Protein AF-A0A2E8JTJ6-F1 (afdb_monomer)

Structure (mmCIF, N/CA/C/O backbone):
data_AF-A0A2E8JTJ6-F1
#
_entry.id   AF-A0A2E8JTJ6-F1
#
loop_
_atom_site.group_PDB
_atom_site.id
_atom_site.type_symbol
_atom_site.label_atom_id
_atom_site.label_alt_id
_atom_site.label_comp_id
_atom_site.label_asym_id
_atom_site.label_entity_id
_atom_site.label_seq_id
_atom_site.pdbx_PDB_ins_code
_atom_site.Cartn_x
_atom_site.Cartn_y
_atom_site.Cartn_z
_atom_site.occupancy
_atom_site.B_iso_or_equiv
_atom_site.auth_seq_id
_atom_site.auth_comp_id
_atom_site.auth_asym_id
_atom_site.auth_atom_id
_atom_site.pdbx_PDB_model_num
ATOM 1 N N . MET A 1 1 ? 36.503 11.445 -36.428 1.00 46.81 1 MET A N 1
ATOM 2 C CA . MET A 1 1 ? 35.961 12.562 -35.625 1.00 46.81 1 MET A CA 1
ATOM 3 C C . MET A 1 1 ? 34.429 12.489 -35.508 1.00 46.81 1 MET A C 1
ATOM 5 O O . MET A 1 1 ? 33.763 13.472 -35.764 1.00 46.81 1 MET A O 1
ATOM 9 N N . ALA A 1 2 ? 33.849 11.332 -35.149 1.00 50.34 2 ALA A N 1
ATOM 10 C CA . ALA A 1 2 ? 32.381 11.150 -35.093 1.00 50.34 2 ALA A CA 1
ATOM 11 C C . ALA A 1 2 ? 31.890 10.468 -33.796 1.00 50.34 2 ALA A C 1
ATOM 13 O O . ALA A 1 2 ? 30.721 10.124 -33.669 1.00 50.34 2 ALA A O 1
ATOM 14 N N . ARG A 1 3 ? 32.786 10.225 -32.823 1.00 47.75 3 ARG A N 1
ATOM 15 C CA . ARG A 1 3 ? 32.454 9.519 -31.567 1.00 47.75 3 ARG A CA 1
ATOM 16 C C . ARG A 1 3 ? 32.213 10.458 -30.379 1.00 47.75 3 ARG A C 1
ATOM 18 O O . ARG A 1 3 ? 31.609 10.020 -29.406 1.00 47.75 3 ARG A O 1
ATOM 25 N N . GLU A 1 4 ? 32.617 11.727 -30.458 1.00 46.16 4 GLU A N 1
ATOM 26 C CA . GLU A 1 4 ? 32.508 12.674 -29.334 1.00 46.16 4 GLU A CA 1
ATOM 27 C C . GLU A 1 4 ? 31.152 13.393 -29.266 1.00 46.16 4 GLU A C 1
ATOM 29 O O . GLU A 1 4 ? 30.614 13.572 -28.175 1.00 46.16 4 GLU A O 1
ATOM 34 N N . GLU A 1 5 ? 30.508 13.682 -30.402 1.00 46.47 5 GLU A N 1
ATOM 35 C CA . GLU A 1 5 ? 29.171 14.312 -30.427 1.00 46.47 5 GLU A CA 1
ATOM 36 C C . GLU A 1 5 ? 28.073 13.406 -29.834 1.00 46.47 5 GLU A C 1
ATOM 38 O O . GLU A 1 5 ? 27.090 13.869 -29.254 1.00 46.47 5 GLU A O 1
ATOM 43 N N . SER A 1 6 ? 28.279 12.087 -29.885 1.00 51.09 6 SER A N 1
ATOM 44 C CA . SER A 1 6 ? 27.352 11.084 -29.341 1.00 51.09 6 SER A CA 1
ATOM 45 C C . SER A 1 6 ? 27.333 11.021 -27.808 1.00 51.09 6 SER A C 1
ATOM 47 O O . SER A 1 6 ? 26.426 10.416 -27.228 1.00 51.09 6 SER A O 1
ATOM 49 N N . MET A 1 7 ? 28.335 11.600 -27.137 1.00 47.41 7 MET A N 1
ATOM 50 C CA . MET A 1 7 ? 28.461 11.551 -25.678 1.00 47.41 7 MET A CA 1
ATOM 51 C C . MET A 1 7 ? 27.754 12.738 -25.001 1.00 47.41 7 MET A C 1
ATOM 53 O O . MET A 1 7 ? 27.153 12.576 -23.939 1.00 47.41 7 MET A O 1
ATOM 57 N N . TRP A 1 8 ? 27.707 13.894 -25.668 1.00 52.47 8 TRP A N 1
ATOM 58 C CA . TRP A 1 8 ? 27.045 15.104 -25.167 1.00 52.47 8 TRP A CA 1
ATOM 59 C C . TRP A 1 8 ? 25.513 15.014 -25.205 1.00 52.47 8 TRP A C 1
ATOM 61 O O . TRP A 1 8 ? 24.844 15.372 -24.233 1.00 52.47 8 TRP A O 1
ATOM 71 N N . LEU A 1 9 ? 24.942 14.422 -26.260 1.00 48.38 9 LEU A N 1
ATOM 72 C CA . LEU A 1 9 ? 23.490 14.214 -26.374 1.00 48.38 9 LEU A CA 1
ATOM 73 C C . LEU A 1 9 ? 22.928 13.233 -25.327 1.00 48.38 9 LEU A C 1
ATOM 75 O O . LEU A 1 9 ? 21.759 13.328 -24.951 1.00 48.38 9 LEU A O 1
ATOM 79 N N . LYS A 1 10 ? 23.755 12.313 -24.811 1.00 47.53 10 LYS A N 1
ATOM 80 C CA . LYS A 1 10 ? 23.361 11.377 -23.741 1.00 47.53 10 LYS A CA 1
ATOM 81 C C . LYS A 1 10 ? 23.390 12.018 -22.350 1.00 47.53 10 LYS A C 1
ATOM 83 O O . LYS A 1 10 ? 22.612 11.614 -21.488 1.00 47.53 10 LYS A O 1
ATOM 88 N N . SER A 1 11 ? 24.238 13.026 -22.142 1.00 47.53 11 SER A N 1
ATOM 89 C CA . SER A 1 11 ? 24.342 13.751 -20.866 1.00 47.53 11 SER A CA 1
ATOM 90 C C . SER A 1 11 ? 23.173 14.726 -20.654 1.00 47.5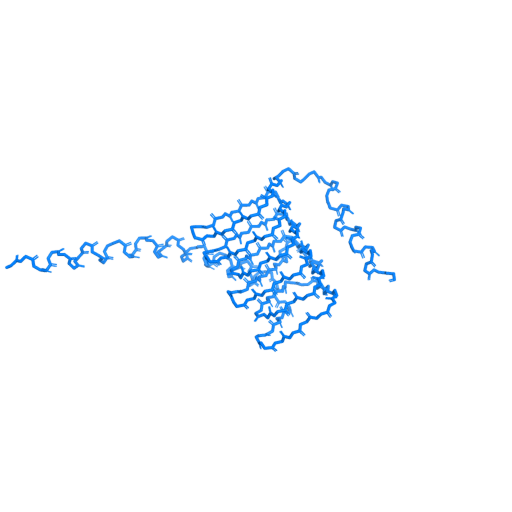3 11 SER A C 1
ATOM 92 O O . SER A 1 11 ? 22.650 14.870 -19.546 1.00 47.53 11 SER A O 1
ATOM 94 N N . LEU A 1 12 ? 22.681 15.326 -21.744 1.00 44.66 12 LEU A N 1
ATOM 95 C CA . LEU A 1 12 ? 21.548 16.255 -21.704 1.00 44.66 12 LEU A CA 1
ATOM 96 C C . LEU A 1 12 ? 20.212 15.562 -21.384 1.00 44.66 12 LEU A C 1
ATOM 98 O O . LEU A 1 12 ? 19.414 16.126 -20.642 1.00 44.66 12 LEU A O 1
ATOM 102 N N . LYS A 1 13 ? 19.992 14.322 -21.850 1.00 40.47 13 LYS A N 1
ATOM 103 C CA . LYS A 1 13 ? 18.758 13.568 -21.545 1.00 40.47 13 LYS A CA 1
ATOM 104 C C . LYS A 1 13 ? 18.683 13.070 -20.096 1.00 40.47 13 LYS A C 1
ATOM 106 O O . LYS A 1 13 ? 17.611 13.103 -19.509 1.00 40.47 13 LYS A O 1
ATOM 111 N N . LYS A 1 14 ? 19.810 12.680 -19.484 1.00 38.88 14 LYS A N 1
ATOM 112 C CA . LYS A 1 14 ? 19.825 12.250 -18.068 1.00 38.88 14 LYS A CA 1
ATOM 113 C C . LYS A 1 14 ? 19.532 13.391 -17.091 1.00 38.88 14 LYS A C 1
ATOM 115 O O . LYS A 1 14 ? 18.892 13.183 -16.066 1.00 38.88 14 LYS A O 1
ATOM 120 N N . THR A 1 15 ? 19.959 14.607 -17.422 1.00 39.66 15 THR A N 1
ATOM 121 C CA . THR A 1 15 ? 19.875 15.748 -16.500 1.00 39.66 15 THR A CA 1
ATOM 122 C C . THR A 1 15 ? 18.465 16.351 -16.407 1.00 39.66 15 THR A C 1
ATOM 124 O O . THR A 1 15 ? 18.130 16.944 -15.380 1.00 39.66 15 THR A O 1
ATOM 127 N N . SER A 1 16 ? 17.614 16.201 -17.431 1.00 40.81 16 SER A N 1
ATOM 128 C CA . SER A 1 16 ? 16.247 16.748 -17.402 1.00 40.81 16 SER A CA 1
ATOM 129 C C . SER A 1 16 ? 15.240 15.842 -16.689 1.00 40.81 16 SER A C 1
ATOM 131 O O . SER A 1 16 ? 14.378 16.354 -15.981 1.00 40.81 16 SER A O 1
ATOM 133 N N . GLU A 1 17 ? 15.359 14.516 -16.817 1.00 39.91 17 GLU A N 1
ATOM 134 C CA . GLU A 1 17 ? 14.476 13.569 -16.112 1.00 39.91 17 GLU A CA 1
ATOM 135 C C . GLU A 1 17 ? 14.784 13.502 -14.610 1.00 39.91 17 GLU A C 1
ATOM 137 O O . GLU A 1 17 ? 13.857 13.490 -13.804 1.00 39.91 17 GLU A O 1
ATOM 142 N N . GLN A 1 18 ? 16.064 13.572 -14.216 1.00 33.28 18 GLN A N 1
ATOM 143 C CA . GLN A 1 18 ? 16.454 13.522 -12.799 1.00 33.28 18 GLN A CA 1
ATOM 144 C C . GLN A 1 18 ? 15.979 14.744 -11.997 1.00 33.28 18 GLN A C 1
ATOM 146 O O . GLN A 1 18 ? 15.525 14.593 -10.863 1.00 33.28 18 GLN A O 1
ATOM 151 N N . LYS A 1 19 ? 15.977 15.944 -12.596 1.00 30.12 19 LYS A N 1
ATOM 152 C CA . LYS A 1 19 ? 15.525 17.164 -11.905 1.00 30.12 19 LYS A CA 1
ATOM 153 C C . LYS A 1 19 ? 14.025 17.180 -11.609 1.00 30.12 19 LYS A C 1
ATOM 155 O O . LYS A 1 19 ? 13.624 17.748 -10.599 1.00 30.12 19 LYS A O 1
ATOM 160 N N . SER A 1 20 ? 13.194 16.562 -12.452 1.00 36.03 20 SER A N 1
ATOM 161 C CA . SER A 1 20 ? 11.743 16.528 -12.220 1.00 36.03 20 SER A CA 1
ATOM 162 C C . SER A 1 20 ? 11.372 15.576 -11.084 1.00 36.03 20 SER A C 1
ATOM 164 O O . SER A 1 20 ? 10.429 15.849 -10.346 1.00 36.03 20 SER A O 1
ATOM 166 N N . THR A 1 21 ? 12.119 14.483 -10.913 1.00 44.66 21 THR A N 1
ATOM 167 C CA . THR A 1 21 ? 11.944 13.565 -9.783 1.00 44.66 21 THR A CA 1
ATOM 168 C C . THR A 1 21 ? 12.430 14.173 -8.467 1.00 44.66 21 THR A C 1
ATOM 170 O O . THR A 1 21 ? 11.719 14.064 -7.472 1.00 44.66 21 THR A O 1
ATOM 173 N N . ASP A 1 22 ? 13.565 14.884 -8.446 1.00 38.28 22 ASP A N 1
ATOM 174 C CA . ASP A 1 22 ? 14.155 15.442 -7.212 1.00 38.28 22 ASP A CA 1
ATOM 175 C C . ASP A 1 22 ? 13.268 16.490 -6.508 1.00 38.28 22 ASP A C 1
ATOM 177 O O . ASP A 1 22 ? 13.225 16.544 -5.277 1.00 38.28 22 ASP A O 1
ATOM 181 N N . VAL A 1 23 ? 12.491 17.281 -7.259 1.00 45.59 23 VAL A N 1
ATOM 182 C CA . VAL A 1 23 ? 11.538 18.261 -6.689 1.00 45.59 23 VAL A CA 1
ATOM 183 C C . VAL A 1 23 ? 10.359 17.565 -5.991 1.00 45.59 23 VAL A C 1
ATOM 185 O O . VAL A 1 23 ? 9.852 18.032 -4.966 1.00 45.59 23 VAL A O 1
ATOM 188 N N . VAL A 1 24 ? 9.953 16.397 -6.497 1.00 46.19 24 VAL A N 1
ATOM 189 C CA . VAL A 1 24 ? 8.961 15.544 -5.829 1.00 46.19 24 VAL A CA 1
ATOM 190 C C . VAL A 1 24 ? 9.571 14.928 -4.567 1.00 46.19 24 VAL A C 1
ATOM 192 O O . VAL A 1 24 ? 8.907 14.872 -3.537 1.00 46.19 24 VAL A O 1
ATOM 195 N N . TYR A 1 25 ? 10.851 14.536 -4.578 1.00 45.53 25 TYR A N 1
ATOM 196 C CA . TYR A 1 25 ? 11.506 14.018 -3.371 1.00 45.53 25 TYR A CA 1
ATOM 197 C C . TYR A 1 25 ? 11.601 15.063 -2.249 1.00 45.53 25 TYR A C 1
ATOM 199 O O . TYR A 1 25 ? 11.330 14.707 -1.103 1.00 45.53 25 TYR A O 1
ATOM 207 N N . SER A 1 26 ? 11.917 16.336 -2.534 1.00 44.84 26 SER A N 1
ATOM 208 C CA . SER A 1 26 ? 12.082 17.347 -1.472 1.00 44.84 26 SER A CA 1
ATOM 209 C C . SER A 1 26 ? 10.768 17.686 -0.766 1.00 44.84 26 SER A C 1
ATOM 211 O O . SER A 1 26 ? 10.726 17.717 0.460 1.00 44.84 26 SER A O 1
ATOM 213 N N . SER A 1 27 ? 9.681 17.870 -1.518 1.00 47.06 27 SER A N 1
ATOM 214 C CA . SER A 1 27 ? 8.360 18.203 -0.967 1.00 47.06 27 SER A CA 1
ATOM 215 C C . SER A 1 27 ? 7.762 17.059 -0.147 1.00 47.06 27 SER A C 1
ATOM 217 O O . SER A 1 27 ? 7.129 17.298 0.880 1.00 47.06 27 SER A O 1
ATOM 219 N N . VAL A 1 28 ? 8.019 15.807 -0.539 1.00 50.78 28 VAL A N 1
ATOM 220 C CA . VAL A 1 28 ? 7.579 14.650 0.245 1.00 50.78 28 VAL A CA 1
ATOM 221 C C . VAL A 1 28 ? 8.450 14.460 1.491 1.00 50.78 28 VAL A C 1
ATOM 223 O O . VAL A 1 28 ? 7.915 14.148 2.550 1.00 50.78 28 VAL A O 1
ATOM 226 N N . TRP A 1 29 ? 9.765 14.710 1.423 1.00 48.75 29 TRP A N 1
ATOM 227 C CA . TRP A 1 29 ? 10.626 14.708 2.616 1.00 48.75 29 TRP A CA 1
ATOM 228 C C . TRP A 1 29 ? 10.267 15.834 3.590 1.00 48.75 29 TRP A C 1
ATOM 230 O O . TRP A 1 29 ? 10.355 15.643 4.799 1.00 48.75 29 TRP A O 1
ATOM 240 N N . GLU A 1 30 ? 9.818 16.987 3.093 1.00 51.00 30 GLU A N 1
ATOM 241 C CA . GLU A 1 30 ? 9.267 18.050 3.935 1.00 51.00 30 GLU A CA 1
ATOM 242 C C . GLU A 1 30 ? 7.902 17.685 4.511 1.00 51.00 30 GLU A C 1
ATOM 244 O O . GLU A 1 30 ? 7.685 17.926 5.691 1.00 51.00 30 GLU A O 1
ATOM 249 N N . ALA A 1 31 ? 7.020 17.024 3.757 1.00 48.72 31 ALA A N 1
ATOM 250 C CA . ALA A 1 31 ? 5.759 16.500 4.286 1.00 48.72 31 ALA A CA 1
ATOM 251 C C . ALA A 1 31 ? 5.978 15.399 5.340 1.00 48.72 31 ALA A C 1
ATOM 253 O O . ALA A 1 31 ? 5.216 15.309 6.293 1.00 48.72 31 ALA A O 1
ATOM 254 N N . ILE A 1 32 ? 7.045 14.608 5.210 1.00 52.25 32 ILE A N 1
ATOM 255 C CA . ILE A 1 32 ? 7.510 13.609 6.186 1.00 52.25 32 ILE A CA 1
ATOM 256 C C . ILE A 1 32 ? 8.189 14.247 7.402 1.00 52.25 32 ILE A C 1
ATOM 258 O O . ILE A 1 32 ? 8.072 13.748 8.515 1.00 52.25 32 ILE A O 1
ATOM 262 N N . LYS A 1 33 ? 8.913 15.354 7.223 1.00 48.62 33 LYS A N 1
ATOM 263 C CA . LYS A 1 33 ? 9.450 16.128 8.352 1.00 48.62 33 LYS A CA 1
ATOM 264 C C . LYS A 1 33 ? 8.343 16.891 9.083 1.00 48.62 33 LYS A C 1
ATOM 266 O O . LYS A 1 33 ? 8.405 17.019 10.300 1.00 48.62 33 LYS A O 1
ATOM 271 N N . ALA A 1 34 ? 7.346 17.388 8.353 1.00 47.06 34 ALA A N 1
ATOM 272 C CA . ALA A 1 34 ? 6.196 18.118 8.882 1.00 47.06 34 ALA A CA 1
ATOM 273 C C . ALA A 1 34 ? 5.125 17.181 9.469 1.00 47.06 34 ALA A C 1
ATOM 275 O O . ALA A 1 34 ? 4.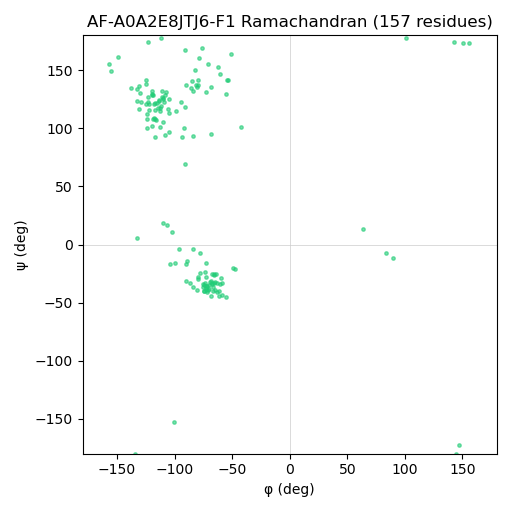402 17.560 10.389 1.00 47.06 34 ALA A O 1
ATOM 276 N N . GLY A 1 35 ? 5.017 15.962 8.944 1.00 50.97 35 GLY A N 1
ATOM 277 C CA . GLY A 1 35 ? 4.180 14.877 9.435 1.00 50.97 35 GLY A CA 1
ATOM 278 C C . GLY A 1 35 ? 5.041 13.841 10.139 1.00 50.97 35 GLY A C 1
ATOM 279 O O . GLY A 1 35 ? 5.609 12.979 9.486 1.00 50.97 35 GLY A O 1
ATOM 280 N N . SER A 1 36 ? 5.119 13.933 11.469 1.00 55.03 36 SER A N 1
ATOM 281 C CA . SER A 1 36 ? 5.915 13.054 12.337 1.00 55.03 36 SER A CA 1
ATOM 282 C C . SER A 1 36 ? 5.816 11.575 11.922 1.00 55.03 36 SER A C 1
ATOM 284 O O . SER A 1 36 ? 4.812 10.911 12.203 1.00 55.03 36 SER A O 1
ATOM 286 N N . LEU A 1 37 ? 6.838 11.056 11.228 1.00 60.62 37 LEU A N 1
ATOM 287 C CA . LEU A 1 37 ? 7.059 9.616 11.099 1.00 60.62 37 LEU A CA 1
ATOM 288 C C . LEU A 1 37 ? 7.450 9.109 12.487 1.00 60.62 37 LEU A C 1
ATOM 290 O O . LEU A 1 37 ? 8.606 9.215 12.890 1.00 60.62 37 LEU A O 1
ATOM 294 N N . GLY A 1 38 ? 6.475 8.609 13.238 1.00 63.50 38 GLY A N 1
ATOM 295 C CA . GLY A 1 38 ? 6.708 8.106 14.588 1.00 63.50 38 GLY A CA 1
ATOM 296 C C . GLY A 1 38 ? 7.071 6.625 14.614 1.00 63.50 38 GLY A C 1
ATOM 297 O O . GLY A 1 38 ? 7.523 6.128 15.641 1.00 63.50 38 GLY A O 1
ATOM 298 N N . SER A 1 39 ? 6.870 5.893 13.513 1.00 75.88 39 SER A N 1
ATOM 299 C CA . SER A 1 39 ? 7.082 4.444 13.464 1.00 75.88 39 SER A CA 1
ATOM 300 C C . SER A 1 39 ? 7.780 4.002 12.181 1.00 75.88 39 SER A C 1
ATOM 302 O O . SER A 1 39 ? 7.425 4.411 11.075 1.00 75.88 39 SER A O 1
ATOM 304 N N . VAL A 1 40 ? 8.780 3.133 12.329 1.00 82.44 40 VAL A N 1
ATOM 305 C CA . VAL A 1 40 ? 9.508 2.529 11.210 1.00 82.44 40 VAL A CA 1
ATOM 306 C C . VAL A 1 40 ? 9.528 1.020 11.404 1.00 82.44 40 VAL A C 1
ATOM 308 O O . VAL A 1 40 ? 10.027 0.526 12.413 1.00 82.44 40 VAL A O 1
ATOM 311 N N . LEU A 1 41 ? 9.006 0.287 10.424 1.00 81.62 41 LEU A N 1
ATOM 312 C CA . LEU A 1 41 ? 9.168 -1.159 10.332 1.00 81.62 41 LEU A CA 1
ATOM 313 C C . LEU A 1 41 ? 10.399 -1.445 9.480 1.00 81.62 41 LEU A C 1
ATOM 315 O O . LEU A 1 41 ? 10.350 -1.358 8.254 1.00 81.62 41 LEU A O 1
ATOM 319 N N . SER A 1 42 ? 11.509 -1.756 10.143 1.00 81.31 42 SER A N 1
ATOM 320 C CA . SER A 1 42 ? 12.806 -1.952 9.502 1.00 81.31 42 SER A CA 1
ATOM 321 C C . SER A 1 42 ? 12.881 -3.239 8.677 1.00 81.31 42 SER A C 1
ATOM 323 O O . SER A 1 42 ? 12.185 -4.231 8.933 1.00 81.31 42 SER A O 1
ATOM 325 N N . ALA A 1 43 ? 13.782 -3.223 7.693 1.00 79.44 43 ALA A N 1
ATOM 326 C CA . ALA A 1 43 ? 14.100 -4.380 6.868 1.00 79.44 43 ALA A CA 1
ATOM 327 C C . ALA A 1 43 ? 14.503 -5.596 7.718 1.00 79.44 43 ALA A C 1
ATOM 329 O O . ALA A 1 43 ? 15.175 -5.470 8.739 1.00 79.44 43 ALA A O 1
ATOM 330 N N . GLY A 1 44 ? 14.070 -6.784 7.291 1.00 74.94 44 GLY A N 1
ATOM 331 C CA . GLY A 1 44 ? 14.265 -8.040 8.027 1.00 74.94 44 GLY A CA 1
ATOM 332 C C . GLY A 1 44 ? 13.145 -8.374 9.018 1.00 74.94 44 GLY A C 1
ATOM 333 O O . GLY A 1 44 ? 13.056 -9.516 9.460 1.00 74.94 44 GLY A O 1
ATOM 334 N N . SER A 1 45 ? 12.244 -7.431 9.302 1.00 77.75 45 SER A N 1
ATOM 335 C CA . SER A 1 45 ? 11.055 -7.699 10.112 1.00 77.75 45 SER A CA 1
ATOM 336 C C . SER A 1 45 ? 9.959 -8.373 9.278 1.00 77.75 45 SER A C 1
ATOM 338 O O . SER A 1 45 ? 9.681 -7.987 8.142 1.00 77.75 45 SER A O 1
ATOM 340 N N . LEU A 1 46 ? 9.316 -9.389 9.849 1.00 83.00 46 LEU A N 1
ATOM 341 C CA . LEU A 1 46 ? 8.079 -9.961 9.330 1.00 83.00 46 LEU A CA 1
ATOM 342 C C . LEU A 1 46 ? 6.983 -9.632 10.334 1.00 83.00 46 LEU A C 1
ATOM 344 O O . LEU A 1 46 ? 7.028 -10.099 11.469 1.00 83.00 46 LEU A O 1
ATOM 348 N N . SER A 1 47 ? 6.015 -8.825 9.920 1.00 80.94 47 SER A N 1
ATOM 349 C CA . SER A 1 47 ? 4.865 -8.490 10.756 1.00 80.94 47 SER A CA 1
ATOM 350 C C . SER A 1 47 ? 3.631 -9.204 10.222 1.00 80.94 47 SER A C 1
ATOM 352 O O . SER A 1 47 ? 3.377 -9.207 9.017 1.00 80.94 47 SER A O 1
ATOM 354 N N . LYS A 1 48 ? 2.898 -9.864 11.119 1.00 87.62 48 LYS A N 1
ATOM 355 C CA . LYS A 1 48 ? 1.652 -10.559 10.809 1.00 87.62 48 LYS A CA 1
ATOM 356 C C . LYS A 1 48 ? 0.587 -10.145 11.815 1.00 87.62 48 LYS A C 1
ATOM 358 O O . LYS A 1 48 ? 0.870 -10.128 13.011 1.00 87.62 48 LYS A O 1
ATOM 363 N N . GLY A 1 49 ? -0.614 -9.876 11.324 1.00 83.25 49 GLY A N 1
ATOM 364 C CA . GLY A 1 49 ? -1.704 -9.304 12.105 1.00 83.25 49 GLY A CA 1
ATOM 365 C C . GLY A 1 49 ? -1.848 -7.814 11.838 1.00 83.25 49 GLY A C 1
ATOM 366 O O . GLY A 1 49 ? -1.079 -7.231 11.077 1.00 83.25 49 GLY A O 1
ATOM 367 N N . ASP A 1 50 ? -2.848 -7.218 12.462 1.00 82.94 50 ASP A N 1
ATOM 368 C CA . ASP A 1 50 ? -3.282 -5.880 12.099 1.00 82.94 50 ASP A CA 1
ATOM 369 C C . ASP A 1 50 ? -2.438 -4.816 12.797 1.00 82.94 50 ASP A C 1
ATOM 371 O O . ASP A 1 50 ? -2.192 -4.875 14.006 1.00 82.94 50 ASP A O 1
ATOM 375 N N . TYR A 1 51 ? -1.971 -3.837 12.027 1.00 83.06 51 TYR A N 1
ATOM 376 C CA . TYR A 1 51 ? -1.087 -2.792 12.523 1.00 83.06 51 TYR A CA 1
ATOM 377 C C . TYR A 1 51 ? -1.795 -1.447 12.518 1.00 83.06 51 TYR A C 1
ATOM 379 O O . TYR A 1 51 ? -2.153 -0.917 11.466 1.00 83.06 51 TYR A O 1
ATOM 387 N N . ARG A 1 52 ? -1.958 -0.864 13.707 1.00 82.00 52 ARG A N 1
ATOM 388 C CA . ARG A 1 52 ? -2.525 0.473 13.870 1.00 82.00 52 ARG A CA 1
ATOM 389 C C . ARG A 1 52 ? -1.455 1.447 14.339 1.00 82.00 52 ARG A C 1
ATOM 391 O O . ARG A 1 52 ? -0.811 1.219 15.360 1.00 82.00 52 ARG A O 1
ATOM 398 N N . CYS A 1 53 ? -1.304 2.556 13.628 1.00 80.00 53 CYS A N 1
ATOM 399 C CA . CYS A 1 53 ? -0.432 3.653 14.026 1.00 80.00 53 CYS A CA 1
ATOM 400 C C . CYS A 1 53 ? -1.220 4.958 14.073 1.00 80.00 53 CYS A C 1
ATOM 402 O O . CYS A 1 53 ? -2.056 5.209 13.215 1.00 80.00 53 CYS A O 1
ATOM 404 N N . THR A 1 54 ? -0.936 5.809 15.052 1.00 76.62 54 THR A N 1
ATOM 405 C CA . THR A 1 54 ? -1.528 7.154 15.146 1.00 76.62 54 THR A CA 1
ATOM 406 C C . THR A 1 54 ? -0.640 8.248 14.553 1.00 76.62 54 THR A C 1
ATOM 408 O O . THR A 1 54 ? -1.006 9.420 14.489 1.00 76.62 54 THR A O 1
ATOM 411 N N . THR A 1 55 ? 0.557 7.877 14.110 1.00 77.75 55 THR A N 1
ATOM 412 C CA . THR A 1 55 ? 1.548 8.769 13.499 1.00 77.75 55 THR A CA 1
ATOM 413 C C . THR A 1 55 ? 1.912 8.245 12.114 1.00 77.75 55 THR A C 1
ATOM 415 O O . THR A 1 55 ? 1.451 7.176 11.721 1.00 77.75 55 THR A O 1
ATOM 418 N N . GLY A 1 56 ? 2.716 8.980 11.345 1.00 81.50 56 GLY A N 1
ATOM 419 C CA . GLY A 1 56 ? 3.200 8.455 10.071 1.00 81.50 56 GLY A CA 1
ATOM 420 C C . GLY A 1 56 ? 4.033 7.181 10.267 1.00 81.50 56 GLY A C 1
ATOM 421 O O . GLY A 1 56 ? 4.745 7.042 11.266 1.00 81.50 56 GLY A O 1
ATOM 422 N N . ILE A 1 57 ? 3.961 6.269 9.300 1.00 85.62 57 ILE A N 1
ATOM 423 C CA . ILE A 1 57 ? 4.696 5.005 9.295 1.00 85.62 57 ILE A CA 1
ATOM 424 C C . ILE A 1 57 ? 5.523 4.862 8.020 1.00 85.62 57 ILE A C 1
ATOM 426 O O . ILE A 1 57 ? 5.051 5.140 6.918 1.00 85.62 57 ILE A O 1
ATOM 430 N N . LYS A 1 58 ? 6.756 4.375 8.167 1.00 88.56 58 LYS A N 1
ATOM 431 C CA . LYS A 1 58 ? 7.570 3.873 7.056 1.00 88.56 58 LYS A CA 1
ATOM 432 C C . LYS A 1 58 ? 7.734 2.362 7.175 1.00 88.56 58 LYS A C 1
ATOM 434 O O . LYS A 1 58 ? 8.083 1.860 8.241 1.00 88.56 58 LYS A O 1
ATOM 439 N N . ILE A 1 59 ? 7.506 1.646 6.082 1.00 89.69 59 ILE A N 1
ATOM 440 C CA . ILE A 1 59 ? 7.613 0.192 6.007 1.00 89.69 59 ILE A CA 1
ATOM 441 C C . ILE A 1 59 ? 8.718 -0.160 5.022 1.00 89.69 59 ILE A C 1
ATOM 443 O O . ILE A 1 59 ? 8.615 0.105 3.827 1.00 89.69 59 ILE A O 1
ATOM 447 N N . ASP A 1 60 ? 9.767 -0.783 5.545 1.00 89.00 60 ASP A N 1
ATOM 448 C CA . ASP A 1 60 ? 10.887 -1.371 4.808 1.00 89.00 60 ASP A CA 1
ATOM 449 C C . ASP A 1 60 ? 10.851 -2.911 4.883 1.00 89.00 60 ASP A C 1
ATOM 451 O O . ASP A 1 60 ? 11.862 -3.580 4.682 1.00 89.00 60 ASP A O 1
ATOM 455 N N . SER A 1 61 ? 9.697 -3.493 5.225 1.00 88.88 61 SER A N 1
ATOM 456 C CA . SER A 1 61 ? 9.567 -4.888 5.650 1.00 88.88 61 SER A CA 1
ATOM 457 C C . SER A 1 61 ? 8.387 -5.613 4.982 1.00 88.88 61 SER A C 1
ATOM 459 O O . SER A 1 61 ? 7.683 -5.038 4.145 1.00 88.88 61 SER A O 1
ATOM 461 N N . ARG A 1 62 ? 8.187 -6.900 5.313 1.00 91.25 62 ARG A N 1
ATOM 462 C CA . ARG A 1 62 ? 7.022 -7.671 4.848 1.00 91.25 62 ARG A CA 1
ATOM 463 C C . ARG A 1 62 ? 5.918 -7.626 5.900 1.00 91.25 62 ARG A C 1
ATOM 465 O O . ARG A 1 62 ? 6.137 -8.047 7.040 1.00 91.25 62 ARG A O 1
ATOM 472 N N . HIS A 1 63 ? 4.745 -7.145 5.508 1.00 90.88 63 HIS A N 1
ATOM 473 C CA . HIS A 1 63 ? 3.568 -7.043 6.364 1.00 90.88 63 HIS A CA 1
ATOM 474 C C . HIS A 1 63 ? 2.412 -7.867 5.795 1.00 90.88 63 HIS A C 1
ATOM 476 O O . HIS A 1 63 ? 2.078 -7.745 4.617 1.00 90.88 63 HIS A O 1
ATOM 482 N N . PHE A 1 64 ? 1.811 -8.700 6.640 1.00 91.06 64 PHE A N 1
ATOM 483 C CA . PHE A 1 64 ? 0.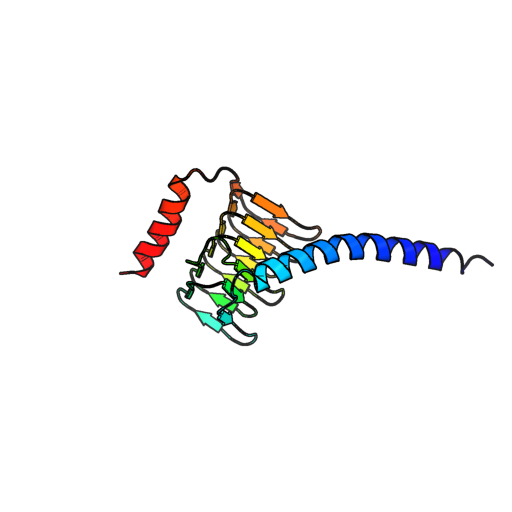651 -9.526 6.316 1.00 91.06 64 PHE A CA 1
ATOM 484 C C . PHE A 1 64 ? -0.477 -9.218 7.304 1.00 91.06 64 PHE A C 1
ATOM 486 O O . PHE A 1 64 ? -0.464 -9.723 8.429 1.00 91.06 64 PHE A O 1
ATOM 493 N N . GLY A 1 65 ? -1.442 -8.410 6.891 1.00 87.50 65 GLY A N 1
ATOM 494 C CA . GLY A 1 65 ? -2.503 -7.907 7.759 1.00 87.50 65 GLY A CA 1
ATOM 495 C C . GLY A 1 65 ? -3.002 -6.543 7.307 1.00 87.50 65 GLY A C 1
ATOM 496 O O . GLY A 1 65 ? -2.452 -5.946 6.376 1.00 87.50 65 GLY A O 1
ATOM 497 N N . ASP A 1 66 ? -4.060 -6.068 7.956 1.00 87.06 66 ASP A N 1
ATOM 498 C CA . ASP A 1 66 ? -4.609 -4.754 7.655 1.00 87.06 66 ASP A CA 1
ATOM 499 C C . ASP A 1 66 ? -3.790 -3.670 8.361 1.00 87.06 66 ASP A C 1
ATOM 501 O O . ASP A 1 66 ? -3.434 -3.778 9.539 1.00 87.06 66 ASP A O 1
ATOM 505 N N . LEU A 1 67 ? -3.494 -2.598 7.631 1.00 87.38 67 LEU A N 1
ATOM 506 C CA . LEU A 1 67 ? -2.687 -1.494 8.116 1.00 87.38 67 LEU A CA 1
ATOM 507 C C . LEU A 1 67 ? -3.512 -0.223 8.178 1.00 87.38 67 LEU A C 1
ATOM 509 O O . LEU A 1 67 ? -4.024 0.258 7.167 1.00 87.38 67 LEU A O 1
ATOM 513 N N . VAL A 1 68 ? -3.602 0.350 9.372 1.00 86.12 68 VAL A N 1
ATOM 514 C CA . VAL A 1 68 ? -4.404 1.540 9.618 1.00 86.12 68 VAL A CA 1
ATOM 515 C C . VAL A 1 68 ? -3.557 2.635 10.244 1.00 86.12 68 VAL A C 1
ATOM 517 O O . VAL A 1 68 ? -2.993 2.477 11.324 1.00 86.12 68 VAL A O 1
ATOM 520 N N . VAL A 1 69 ? -3.488 3.775 9.567 1.00 84.69 69 VAL A N 1
ATOM 521 C CA . VAL A 1 69 ? -2.802 4.973 10.040 1.00 84.69 69 VAL A CA 1
ATOM 522 C C . VAL A 1 69 ? -3.850 6.017 10.416 1.00 84.69 69 VAL A C 1
ATOM 524 O O . VAL A 1 69 ? -4.333 6.774 9.577 1.00 84.69 69 VAL A O 1
ATOM 527 N N . GLU A 1 70 ? -4.212 6.053 11.695 1.00 71.38 70 GLU A N 1
ATOM 528 C CA . GLU A 1 70 ? -5.131 7.027 12.290 1.00 71.38 70 GLU A CA 1
ATOM 529 C C . GLU A 1 70 ? -4.363 8.241 12.812 1.00 71.38 70 GLU A C 1
ATOM 53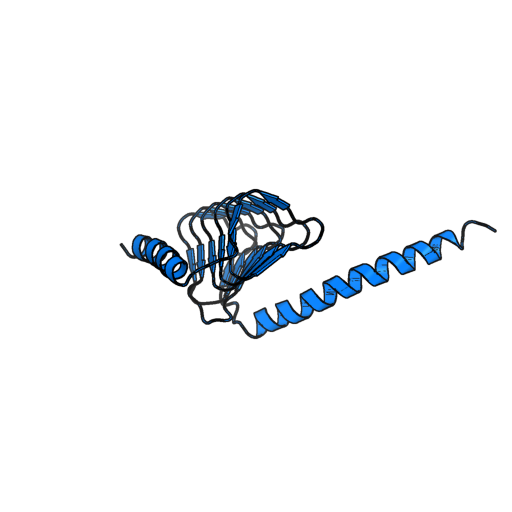1 O O . GLU A 1 70 ? -4.217 8.435 14.017 1.00 71.38 70 GLU A O 1
ATOM 536 N N . GLY A 1 71 ? -3.816 9.054 11.916 1.00 64.56 71 GLY A N 1
ATOM 537 C CA . GLY A 1 71 ? -3.069 10.238 12.328 1.00 64.56 71 GLY A CA 1
ATOM 538 C C . GLY A 1 71 ? -3.735 11.559 11.985 1.00 64.56 71 GLY A C 1
ATOM 539 O O . GLY A 1 71 ? -4.787 11.622 11.348 1.00 64.56 71 GLY A O 1
ATOM 540 N N . ALA A 1 72 ? -3.081 12.646 12.407 1.00 61.78 72 ALA A N 1
ATOM 541 C CA . ALA A 1 72 ? -3.402 13.995 11.949 1.00 61.78 72 ALA A CA 1
ATOM 542 C C . ALA A 1 72 ? -3.445 14.047 10.408 1.00 61.78 72 ALA A C 1
ATOM 544 O O . ALA A 1 72 ? -2.884 13.180 9.742 1.00 61.78 72 ALA A O 1
ATOM 545 N N . LYS A 1 73 ? -4.040 15.099 9.824 1.00 61.25 73 LYS A N 1
ATOM 546 C CA . LYS A 1 73 ? -4.146 15.285 8.356 1.00 61.25 73 LYS A CA 1
ATOM 547 C C . LYS A 1 73 ? -2.840 15.056 7.569 1.00 61.25 73 LYS A C 1
ATOM 549 O O . LYS A 1 73 ? -2.902 14.797 6.375 1.00 61.25 73 LYS A O 1
ATOM 554 N N . ASN A 1 74 ? -1.687 15.137 8.230 1.00 67.06 74 ASN A N 1
ATOM 555 C CA . ASN A 1 74 ? -0.362 14.990 7.636 1.00 67.06 74 ASN A CA 1
ATOM 556 C C . ASN A 1 74 ? 0.274 13.611 7.890 1.00 67.06 74 ASN A C 1
ATOM 558 O O . ASN A 1 74 ? 1.472 13.456 7.676 1.00 67.06 74 ASN A O 1
ATOM 562 N N . ALA A 1 75 ? -0.461 12.627 8.409 1.00 74.50 75 ALA A N 1
ATOM 563 C CA . ALA A 1 75 ? 0.085 11.295 8.622 1.00 74.50 75 ALA A CA 1
ATOM 564 C C . ALA A 1 75 ? 0.269 10.570 7.288 1.00 74.50 75 ALA A C 1
ATOM 566 O O . ALA A 1 75 ? -0.627 10.528 6.442 1.00 74.50 75 ALA A O 1
ATOM 567 N N . VAL A 1 76 ? 1.462 10.008 7.117 1.00 83.19 76 VAL A N 1
ATOM 568 C CA . VAL A 1 76 ? 1.908 9.404 5.867 1.00 83.19 76 VAL A CA 1
ATOM 569 C C . VAL A 1 76 ? 2.216 7.932 6.093 1.00 83.19 76 VAL A C 1
ATOM 571 O O . VAL A 1 76 ? 2.940 7.594 7.025 1.00 83.19 76 VAL A O 1
ATOM 574 N N . CYS A 1 77 ? 1.712 7.069 5.217 1.00 88.00 77 CYS A N 1
ATOM 575 C CA . CYS A 1 77 ? 2.172 5.695 5.079 1.00 88.00 77 CYS A CA 1
ATOM 576 C C . CYS A 1 77 ? 3.144 5.612 3.902 1.00 88.00 77 CYS A C 1
ATOM 578 O O . CYS A 1 77 ? 2.754 5.831 2.756 1.00 88.00 77 CYS A O 1
ATOM 580 N N . TRP A 1 78 ? 4.408 5.298 4.173 1.00 90.19 78 TRP A N 1
ATOM 581 C CA . TRP A 1 78 ? 5.431 5.113 3.149 1.00 90.19 78 TRP A CA 1
ATOM 582 C C . TRP A 1 78 ? 5.825 3.651 3.035 1.00 90.19 78 TRP A C 1
ATOM 584 O O . TRP A 1 78 ? 6.329 3.061 3.988 1.00 90.19 78 TRP A O 1
ATOM 594 N N . LEU A 1 79 ? 5.685 3.099 1.839 1.00 91.38 79 LEU A N 1
ATOM 595 C CA . LEU A 1 79 ? 6.140 1.764 1.491 1.00 91.38 79 LEU A CA 1
ATOM 596 C C . LEU A 1 79 ? 7.399 1.882 0.649 1.00 91.38 79 LEU A C 1
ATOM 598 O O . LEU A 1 79 ? 7.356 2.400 -0.463 1.00 91.38 79 LEU A O 1
ATOM 602 N N . SER A 1 80 ? 8.523 1.434 1.187 1.00 89.88 80 SER A N 1
ATOM 603 C CA . SER A 1 80 ? 9.810 1.490 0.497 1.00 89.88 80 SER A CA 1
ATOM 604 C C . SER A 1 80 ? 9.938 0.406 -0.583 1.00 89.88 80 SER A C 1
ATOM 606 O O . SER A 1 80 ? 9.151 -0.540 -0.588 1.00 89.88 80 SER A O 1
ATOM 608 N N . PRO A 1 81 ? 10.960 0.448 -1.456 1.00 89.56 81 PRO A N 1
ATOM 609 C CA . PRO A 1 81 ? 11.079 -0.483 -2.584 1.00 89.56 81 PRO A CA 1
ATOM 610 C C . PRO A 1 81 ? 11.146 -1.968 -2.197 1.00 89.56 81 PRO A C 1
ATOM 612 O O . PRO A 1 81 ? 10.649 -2.824 -2.919 1.00 89.56 81 PRO A O 1
ATOM 615 N N . ALA A 1 82 ? 11.741 -2.285 -1.043 1.00 87.31 82 ALA A N 1
ATOM 616 C CA . ALA A 1 82 ? 11.842 -3.657 -0.536 1.00 87.31 82 ALA A CA 1
ATOM 617 C C . ALA A 1 82 ? 10.589 -4.127 0.231 1.00 87.31 82 ALA A C 1
ATOM 619 O O . ALA A 1 82 ? 10.542 -5.270 0.690 1.00 87.31 82 ALA A O 1
ATOM 620 N N . SER A 1 83 ? 9.600 -3.250 0.418 1.00 90.81 83 SER A N 1
ATOM 621 C CA . SER A 1 83 ? 8.409 -3.565 1.202 1.00 90.81 83 SER A CA 1
ATOM 622 C C . SER A 1 83 ? 7.405 -4.388 0.402 1.00 90.81 83 SER A C 1
ATOM 624 O O . SER A 1 83 ? 7.201 -4.176 -0.797 1.00 90.81 83 SER A O 1
ATOM 626 N N . VAL A 1 84 ? 6.772 -5.336 1.093 1.00 92.25 84 VAL A N 1
ATOM 627 C CA . VAL A 1 84 ? 5.661 -6.125 0.554 1.00 92.25 84 VAL A CA 1
ATOM 628 C C . VAL A 1 84 ? 4.542 -6.100 1.575 1.00 92.25 84 VAL A C 1
ATOM 630 O O . VAL A 1 84 ? 4.716 -6.594 2.690 1.00 92.25 84 VAL A O 1
ATOM 633 N N . VAL A 1 85 ? 3.405 -5.529 1.198 1.00 92.88 85 VAL A N 1
ATOM 634 C CA . VAL A 1 85 ? 2.218 -5.455 2.049 1.00 92.88 85 VAL A CA 1
ATOM 635 C C . VAL A 1 85 ? 1.121 -6.301 1.431 1.00 92.88 85 VAL A C 1
ATOM 637 O O . VAL A 1 85 ? 0.761 -6.098 0.275 1.00 92.88 85 VAL A O 1
ATOM 640 N N . SER A 1 86 ? 0.598 -7.252 2.196 1.00 93.69 86 SER A N 1
ATOM 641 C CA . SER A 1 86 ? -0.577 -8.034 1.827 1.00 93.69 86 SER A CA 1
ATOM 642 C C . SER A 1 86 ? -1.683 -7.768 2.841 1.00 93.69 86 SER A C 1
ATOM 644 O O . SER A 1 86 ? -1.569 -8.183 3.995 1.00 93.69 86 SER A O 1
ATOM 646 N N . GLY A 1 87 ? -2.717 -7.047 2.413 1.00 90.56 87 GLY A N 1
ATOM 647 C CA . GLY A 1 87 ? -3.811 -6.586 3.265 1.00 90.56 87 GLY A CA 1
ATOM 648 C C . GLY A 1 87 ? -4.330 -5.206 2.869 1.00 90.56 87 GLY A C 1
ATOM 649 O O . GLY A 1 87 ? -3.867 -4.600 1.901 1.00 90.56 87 GLY A O 1
ATOM 650 N N . HIS A 1 88 ? -5.328 -4.721 3.603 1.00 90.12 88 HIS A N 1
ATOM 651 C CA . HIS A 1 88 ? -5.975 -3.445 3.317 1.00 90.12 88 HIS A CA 1
ATOM 652 C C . HIS A 1 88 ? -5.196 -2.309 3.973 1.00 90.12 88 HIS A C 1
ATOM 654 O O . HIS A 1 88 ? -4.833 -2.397 5.143 1.00 90.12 88 HIS A O 1
ATOM 660 N N . ILE A 1 89 ? -4.966 -1.223 3.236 1.00 90.25 89 ILE A N 1
ATOM 661 C CA . ILE A 1 89 ? -4.254 -0.049 3.748 1.00 90.25 89 ILE A CA 1
ATOM 662 C C . ILE A 1 89 ? -5.241 1.097 3.893 1.00 90.25 89 ILE A C 1
ATOM 664 O O . ILE A 1 89 ? -5.906 1.472 2.932 1.00 90.25 89 ILE A O 1
ATOM 668 N N . VAL A 1 90 ? -5.306 1.682 5.083 1.00 88.81 90 VAL A N 1
ATOM 669 C CA . VAL A 1 90 ? -6.122 2.855 5.386 1.00 88.81 90 VAL A CA 1
ATOM 670 C C . VAL A 1 90 ? -5.209 3.941 5.942 1.00 88.81 90 VAL A C 1
ATOM 672 O O . VAL A 1 90 ? -4.670 3.787 7.034 1.00 88.81 90 VAL A O 1
ATOM 675 N N . ALA A 1 91 ? -5.014 5.041 5.216 1.00 86.44 91 ALA A N 1
ATOM 676 C CA . ALA A 1 91 ? -4.181 6.154 5.684 1.00 86.44 91 ALA A CA 1
ATOM 677 C C . ALA A 1 91 ? -4.556 7.473 4.990 1.00 86.44 91 ALA A C 1
ATOM 679 O O . ALA A 1 91 ? -5.027 7.430 3.863 1.00 86.44 91 ALA A O 1
ATOM 680 N N . PRO A 1 92 ? -4.301 8.659 5.573 1.00 84.00 92 PRO A N 1
ATOM 681 C CA . PRO A 1 92 ? -4.582 9.933 4.901 1.00 84.00 92 PRO A CA 1
ATOM 682 C C . PRO A 1 92 ? -3.787 10.102 3.600 1.00 84.00 92 PRO A C 1
ATOM 684 O O . PRO A 1 92 ? -4.340 10.477 2.568 1.00 84.00 92 PRO A O 1
ATOM 687 N N . ALA A 1 93 ? -2.495 9.775 3.630 1.00 85.44 93 ALA A N 1
ATOM 688 C CA . ALA A 1 93 ? -1.629 9.790 2.460 1.00 85.44 93 ALA A CA 1
ATOM 689 C C . ALA A 1 93 ? -0.804 8.503 2.376 1.00 85.44 93 ALA A C 1
ATOM 691 O O . ALA A 1 93 ? -0.189 8.092 3.362 1.00 85.44 93 ALA A O 1
ATOM 692 N N . VAL A 1 94 ? -0.751 7.896 1.189 1.00 89.88 94 VAL A N 1
ATOM 693 C CA . VAL A 1 94 ? -0.009 6.657 0.926 1.00 89.88 94 VAL A CA 1
ATOM 694 C C . VAL A 1 94 ? 0.998 6.876 -0.198 1.00 89.88 94 VAL A C 1
ATOM 696 O O . VAL A 1 94 ? 0.635 7.310 -1.289 1.00 89.88 94 VAL A O 1
ATOM 699 N N . TYR A 1 95 ? 2.260 6.538 0.059 1.00 90.81 95 TYR A N 1
ATOM 700 C CA . TYR A 1 95 ? 3.334 6.524 -0.931 1.00 90.81 95 TYR A CA 1
ATOM 701 C C . TYR A 1 95 ? 3.802 5.093 -1.146 1.00 90.81 95 TYR A C 1
ATOM 703 O O . TYR A 1 95 ? 4.217 4.429 -0.195 1.00 90.81 95 TYR A O 1
ATOM 711 N N . VAL A 1 96 ? 3.752 4.629 -2.392 1.00 93.00 96 VAL A N 1
ATOM 712 C CA . VAL A 1 96 ? 4.079 3.247 -2.751 1.00 93.00 96 VAL A CA 1
ATOM 713 C C . VAL A 1 96 ? 5.300 3.210 -3.659 1.00 93.00 96 VAL A C 1
ATOM 715 O O . VAL A 1 96 ? 5.207 3.558 -4.831 1.00 93.00 96 VAL A O 1
ATOM 718 N N . GLU A 1 97 ? 6.440 2.776 -3.122 1.00 91.81 97 GLU A N 1
ATOM 719 C CA . GLU A 1 97 ? 7.635 2.389 -3.893 1.00 91.81 97 GLU A CA 1
ATOM 720 C C . GLU A 1 97 ? 7.808 0.860 -3.961 1.00 91.81 97 GLU A C 1
ATOM 722 O O . GLU A 1 97 ? 8.561 0.377 -4.799 1.00 91.81 97 GLU A O 1
ATOM 727 N N . GLY A 1 98 ? 7.132 0.105 -3.085 1.00 91.50 98 GLY A N 1
ATOM 728 C CA . GLY A 1 98 ? 7.191 -1.360 -3.004 1.00 91.50 98 GLY A CA 1
ATOM 729 C C . GLY A 1 98 ? 6.008 -2.072 -3.665 1.00 91.50 98 GLY A C 1
ATOM 730 O O . GLY A 1 98 ? 5.385 -1.550 -4.586 1.00 91.50 98 GLY A O 1
ATOM 731 N N . SER A 1 99 ? 5.688 -3.275 -3.180 1.00 93.88 99 SER A N 1
ATOM 732 C CA . SER A 1 99 ? 4.558 -4.079 -3.669 1.00 93.88 99 SER A CA 1
ATOM 733 C C . SER A 1 99 ? 3.408 -4.125 -2.663 1.00 93.88 99 SER A C 1
ATOM 735 O O . SER A 1 99 ? 3.608 -4.480 -1.501 1.00 93.88 99 SER A O 1
ATOM 737 N N . VAL A 1 100 ? 2.196 -3.823 -3.118 1.00 94.81 100 VAL A N 1
ATOM 738 C CA . VAL A 1 100 ? 0.957 -3.908 -2.335 1.00 94.81 100 VAL A CA 1
ATOM 739 C C . VAL A 1 100 ? 0.019 -4.900 -2.996 1.00 94.81 100 VAL A C 1
ATOM 741 O O . VAL A 1 100 ? -0.254 -4.782 -4.184 1.00 94.81 100 VAL A O 1
ATOM 744 N N . SER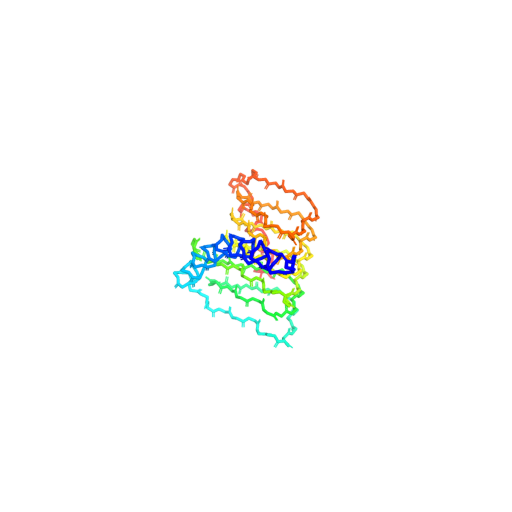 A 1 101 ? -0.488 -5.853 -2.223 1.00 94.56 101 SER A N 1
ATOM 745 C CA . SER A 1 101 ? -1.563 -6.755 -2.619 1.00 94.56 101 SER A CA 1
ATOM 746 C C . SER A 1 101 ? -2.738 -6.561 -1.667 1.00 94.56 101 SER A C 1
ATOM 748 O O . SER A 1 101 ? -2.700 -7.008 -0.519 1.00 94.56 101 SER A O 1
ATOM 750 N N . GLY A 1 102 ? -3.757 -5.841 -2.125 1.00 91.19 102 GLY A N 1
ATOM 751 C CA . GLY A 1 102 ? -4.909 -5.453 -1.322 1.00 91.19 102 GLY A CA 1
ATOM 752 C C . GLY A 1 102 ? -5.406 -4.049 -1.642 1.00 91.19 102 GLY A C 1
ATOM 753 O O . GLY A 1 102 ? -4.813 -3.313 -2.432 1.00 91.19 102 GLY A O 1
ATOM 754 N N . ASN A 1 103 ? -6.528 -3.687 -1.026 1.00 90.94 103 ASN A N 1
ATOM 755 C CA . ASN A 1 103 ? -7.204 -2.435 -1.337 1.00 90.94 103 ASN A CA 1
ATOM 756 C C . ASN A 1 103 ? -6.607 -1.270 -0.545 1.00 90.94 103 ASN A C 1
ATOM 758 O O . ASN A 1 103 ? -6.310 -1.403 0.646 1.00 90.94 103 ASN A O 1
ATOM 762 N N . ILE A 1 104 ? -6.479 -0.116 -1.196 1.00 91.12 104 ILE A N 1
ATOM 763 C CA . ILE A 1 104 ? -5.940 1.107 -0.598 1.00 91.12 104 ILE A CA 1
ATOM 764 C C . ILE A 1 104 ? -7.070 2.117 -0.433 1.00 91.12 104 ILE A C 1
ATOM 766 O O . ILE A 1 104 ? -7.727 2.482 -1.403 1.00 91.12 104 ILE A O 1
ATOM 770 N N . TYR A 1 105 ? -7.252 2.608 0.786 1.00 88.56 105 TYR A N 1
ATOM 771 C CA . TYR A 1 105 ? -8.191 3.664 1.140 1.00 88.56 105 TYR A CA 1
ATOM 772 C C . TYR A 1 105 ? -7.402 4.859 1.670 1.00 88.56 105 TYR A C 1
ATOM 774 O O . TYR A 1 105 ? -6.854 4.809 2.774 1.00 88.56 105 TYR A O 1
ATOM 782 N N . ALA A 1 106 ? -7.323 5.930 0.887 1.00 87.06 106 ALA A N 1
ATOM 783 C CA . ALA A 1 106 ? -6.580 7.117 1.292 1.00 87.06 106 ALA A CA 1
ATOM 784 C C . ALA A 1 106 ? -7.157 8.401 0.717 1.00 87.06 106 ALA A C 1
ATOM 786 O O . ALA A 1 106 ? -7.875 8.358 -0.266 1.00 87.06 106 ALA A O 1
ATOM 787 N N . ASP A 1 107 ? -6.824 9.562 1.279 1.00 84.00 107 ASP A N 1
ATOM 788 C CA . ASP A 1 107 ? -7.190 10.826 0.631 1.00 84.00 107 ASP A CA 1
ATOM 789 C C . ASP A 1 107 ? -6.274 11.064 -0.583 1.00 84.00 107 ASP A C 1
ATOM 791 O O . ASP A 1 107 ? -6.736 11.456 -1.655 1.00 84.00 107 ASP A O 1
ATOM 795 N N . ARG A 1 108 ? -4.980 10.748 -0.437 1.00 85.62 108 ARG A N 1
ATOM 796 C CA . ARG A 1 108 ? -3.970 10.858 -1.495 1.00 85.62 108 ARG A CA 1
ATOM 797 C C . ARG A 1 108 ? -3.155 9.575 -1.631 1.00 85.62 108 ARG A C 1
ATOM 799 O O . ARG A 1 108 ? -2.573 9.104 -0.656 1.00 85.62 108 ARG A O 1
ATOM 806 N N . VAL A 1 109 ? -3.023 9.069 -2.854 1.00 90.50 109 VAL A N 1
ATOM 807 C CA . VAL A 1 109 ? -2.139 7.947 -3.197 1.00 90.50 109 VAL A CA 1
ATOM 808 C C . VAL A 1 109 ? -1.115 8.399 -4.223 1.00 90.50 109 VAL A C 1
ATOM 810 O O . VAL A 1 109 ? -1.459 8.956 -5.260 1.00 90.50 109 VAL A O 1
ATOM 813 N N . VAL A 1 110 ? 0.157 8.139 -3.944 1.00 90.19 110 VAL A N 1
ATOM 814 C CA . VAL A 1 110 ? 1.265 8.407 -4.859 1.00 90.19 110 VAL A CA 1
ATOM 815 C C . VAL A 1 110 ? 2.029 7.112 -5.080 1.00 90.19 110 VAL A C 1
ATOM 817 O O . VAL A 1 110 ? 2.749 6.640 -4.200 1.00 90.19 110 VAL A O 1
ATOM 820 N N . ILE A 1 111 ? 1.894 6.540 -6.270 1.00 91.44 111 ILE A N 1
ATOM 821 C CA . ILE A 1 111 ? 2.684 5.385 -6.684 1.00 91.44 111 ILE A CA 1
ATOM 822 C C . ILE A 1 111 ? 3.926 5.912 -7.382 1.00 91.44 111 ILE A C 1
ATOM 824 O O . ILE A 1 111 ? 3.866 6.639 -8.378 1.00 91.44 111 ILE A O 1
ATOM 828 N N . LYS A 1 112 ? 5.068 5.585 -6.801 1.00 89.88 112 LYS A N 1
ATOM 829 C CA . LYS A 1 112 ? 6.380 6.004 -7.261 1.00 89.88 112 LYS A CA 1
ATOM 830 C C . LYS A 1 112 ? 6.971 4.989 -8.243 1.00 89.88 112 LYS A C 1
ATOM 832 O O . LYS A 1 112 ? 6.436 3.887 -8.375 1.00 89.88 112 LYS A O 1
ATOM 837 N N . PRO A 1 113 ? 8.053 5.344 -8.958 1.00 88.12 113 PRO A N 1
ATOM 838 C CA . PRO A 1 113 ? 8.659 4.449 -9.939 1.00 88.12 113 PRO A CA 1
ATOM 839 C C . PRO A 1 113 ? 9.034 3.097 -9.320 1.00 88.12 113 PRO A C 1
ATOM 841 O O . PRO A 1 113 ? 9.688 3.057 -8.280 1.00 88.12 113 PRO A O 1
ATOM 844 N N . GLY A 1 114 ? 8.616 1.998 -9.954 1.00 86.44 114 GLY A N 1
ATOM 845 C CA . GLY A 1 114 ? 8.828 0.636 -9.450 1.00 86.44 114 GLY A CA 1
ATOM 846 C C . GLY A 1 114 ? 7.792 0.154 -8.428 1.00 86.44 114 GLY A C 1
ATOM 847 O O . GLY A 1 114 ? 7.782 -1.033 -8.111 1.00 86.44 114 GLY A O 1
ATOM 848 N N . GLY A 1 115 ? 6.896 1.032 -7.964 1.00 91.88 115 GLY A N 1
ATOM 849 C CA . GLY A 1 115 ? 5.781 0.657 -7.104 1.00 91.88 115 GLY A CA 1
ATOM 850 C C . GLY A 1 115 ? 4.750 -0.184 -7.855 1.00 91.88 115 GLY A C 1
ATOM 851 O O . GLY A 1 115 ? 4.370 0.142 -8.983 1.00 91.88 115 GLY A O 1
ATOM 852 N N . VAL A 1 116 ? 4.289 -1.259 -7.221 1.00 93.81 116 VAL A N 1
ATOM 853 C CA . VAL A 1 116 ? 3.280 -2.175 -7.761 1.00 93.81 116 VAL A CA 1
ATOM 854 C C . VAL A 1 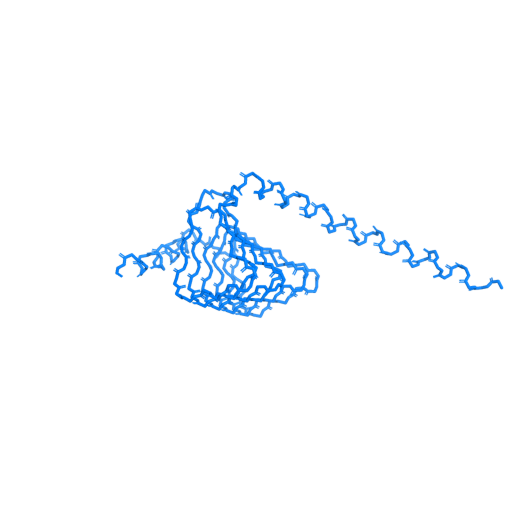116 ? 2.111 -2.247 -6.791 1.00 93.81 116 VAL A C 1
ATOM 856 O O . VAL A 1 116 ? 2.289 -2.605 -5.631 1.00 93.81 116 VAL A O 1
ATOM 859 N N . VAL A 1 117 ? 0.912 -1.932 -7.265 1.00 94.75 117 VAL A N 1
ATOM 860 C CA . VAL A 1 117 ? -0.337 -2.089 -6.518 1.00 94.75 117 VAL A CA 1
ATOM 861 C C . VAL A 1 117 ? -1.206 -3.100 -7.248 1.00 94.75 117 VAL A C 1
ATOM 863 O O . VAL A 1 117 ? -1.517 -2.909 -8.420 1.00 94.75 117 VAL A O 1
ATOM 866 N N . ASP A 1 118 ? -1.570 -4.171 -6.557 1.00 94.81 118 ASP A N 1
ATOM 867 C CA . ASP A 1 118 ? -2.487 -5.214 -7.007 1.00 94.81 118 ASP A CA 1
ATOM 868 C C . ASP A 1 118 ? -3.710 -5.223 -6.081 1.00 94.81 118 ASP A C 1
ATOM 870 O O . ASP A 1 118 ? -3.692 -5.804 -4.993 1.00 94.81 118 ASP A O 1
ATOM 874 N N . GLY A 1 119 ? -4.737 -4.475 -6.471 1.00 91.94 119 GLY A N 1
ATOM 875 C CA . GLY A 1 119 ? -5.933 -4.222 -5.679 1.00 91.94 119 GLY A CA 1
ATOM 876 C C . GLY A 1 119 ? -6.631 -2.923 -6.069 1.00 91.94 119 GLY A C 1
ATOM 877 O O . GLY A 1 119 ? -6.140 -2.139 -6.886 1.00 91.94 119 GLY A O 1
ATOM 878 N N . ASP A 1 120 ? -7.798 -2.695 -5.476 1.00 91.00 120 ASP A N 1
ATOM 879 C CA . ASP A 1 120 ? -8.596 -1.506 -5.753 1.00 91.00 120 ASP A CA 1
ATOM 880 C C . ASP A 1 120 ? -8.088 -0.302 -4.945 1.00 91.00 120 ASP A C 1
ATOM 882 O O . ASP A 1 120 ? -7.792 -0.397 -3.750 1.00 91.00 120 ASP A O 1
ATOM 886 N N . VAL A 1 121 ? -8.009 0.859 -5.594 1.00 91.06 121 VAL A N 1
ATOM 887 C CA . VAL A 1 121 ? -7.551 2.116 -4.995 1.00 91.06 121 VAL A CA 1
ATOM 888 C C . VAL A 1 121 ? -8.718 3.087 -4.884 1.00 91.06 121 VAL A C 1
ATOM 890 O O . VAL A 1 121 ? -9.291 3.514 -5.883 1.00 91.06 121 VAL A O 1
ATOM 893 N N . PHE A 1 122 ? -9.036 3.483 -3.658 1.00 88.81 122 PHE A N 1
ATOM 894 C CA . PHE A 1 122 ? -10.083 4.438 -3.320 1.00 88.81 122 PHE A CA 1
ATOM 895 C C . PHE A 1 122 ? -9.423 5.702 -2.768 1.00 88.81 122 PHE A C 1
ATOM 897 O O . PHE A 1 122 ? -8.997 5.711 -1.609 1.00 88.81 122 PHE A O 1
ATOM 904 N N . ALA A 1 123 ? -9.302 6.751 -3.589 1.00 86.69 123 ALA A N 1
ATOM 905 C CA . ALA A 1 123 ? -8.650 7.986 -3.152 1.00 86.69 123 ALA A CA 1
ATOM 906 C C . ALA A 1 123 ? -9.069 9.252 -3.891 1.00 86.69 123 ALA A C 1
ATOM 908 O O . ALA A 1 123 ? -9.368 9.183 -5.069 1.00 86.69 123 ALA A O 1
ATOM 909 N N . VAL A 1 124 ? -9.046 10.421 -3.231 1.00 83.88 124 VAL A N 1
ATOM 910 C CA . VAL A 1 124 ? -9.422 11.711 -3.856 1.00 83.88 124 VAL A CA 1
ATOM 911 C C . VAL A 1 124 ? -8.432 12.049 -4.963 1.00 83.88 124 VAL A C 1
ATOM 913 O O . VAL A 1 124 ? -8.793 12.589 -6.005 1.00 83.88 124 VAL A O 1
ATOM 916 N N . GLU A 1 125 ? -7.160 11.762 -4.713 1.00 83.25 125 GLU A N 1
ATOM 917 C CA . GLU A 1 125 ? -6.061 12.086 -5.604 1.00 83.25 125 GLU A CA 1
ATOM 918 C C . GLU A 1 125 ? -5.171 10.857 -5.773 1.00 83.25 125 GLU A C 1
ATOM 920 O O . GLU A 1 125 ? -4.660 10.311 -4.794 1.00 83.2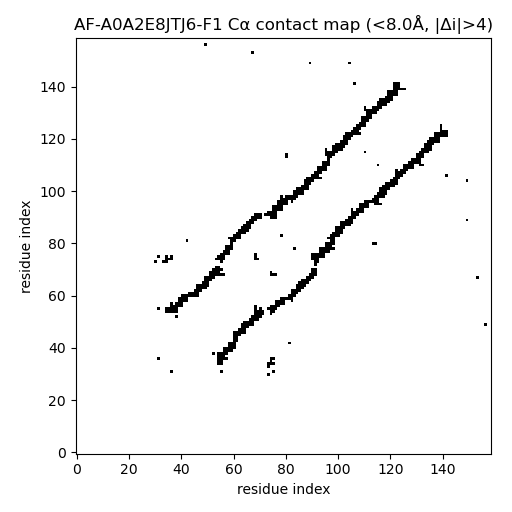5 125 GLU A O 1
ATOM 925 N N . VAL A 1 126 ? -4.970 10.433 -7.021 1.00 88.06 126 VAL A N 1
ATOM 926 C CA . VAL A 1 126 ? -4.057 9.340 -7.367 1.00 88.06 126 VAL A CA 1
ATOM 927 C C . VAL A 1 126 ? -3.020 9.859 -8.351 1.00 88.06 126 VAL A C 1
ATOM 929 O O . VAL A 1 126 ? -3.349 10.232 -9.475 1.00 88.06 126 VAL A O 1
ATOM 932 N N . LEU A 1 127 ? -1.758 9.860 -7.930 1.00 88.12 127 LEU A N 1
ATOM 933 C CA . LEU A 1 127 ? -0.607 10.130 -8.782 1.00 88.12 127 LEU A CA 1
ATOM 934 C C . LEU A 1 127 ? 0.121 8.824 -9.076 1.00 88.12 127 LEU A C 1
ATOM 936 O O . LEU A 1 127 ? 0.548 8.118 -8.165 1.00 88.12 127 LEU A O 1
ATOM 940 N N . CYS A 1 128 ? 0.307 8.530 -10.357 1.00 87.88 128 CYS A N 1
ATOM 941 C CA . CYS A 1 128 ? 1.071 7.381 -10.818 1.00 87.88 128 CYS A CA 1
ATOM 942 C C . CYS A 1 128 ? 2.311 7.885 -11.558 1.00 87.88 128 CYS A C 1
ATOM 944 O O . CYS A 1 128 ? 2.201 8.603 -12.553 1.00 87.88 128 CYS A O 1
ATOM 946 N N . SER A 1 129 ? 3.491 7.556 -11.041 1.00 88.06 129 SER A N 1
ATOM 947 C CA . SER A 1 129 ? 4.764 7.937 -11.656 1.00 88.06 129 SER A CA 1
ATOM 948 C C . SER A 1 129 ? 5.106 7.014 -12.833 1.00 88.06 129 SER A C 1
ATOM 950 O O . SER A 1 129 ? 4.608 5.890 -12.902 1.00 88.06 129 SER A O 1
ATOM 952 N N . PRO A 1 130 ? 5.997 7.420 -13.754 1.00 85.94 130 PRO A N 1
ATOM 953 C CA . PRO A 1 130 ? 6.504 6.518 -14.784 1.00 85.94 130 PRO A CA 1
ATOM 954 C C . PRO A 1 130 ? 7.086 5.234 -14.170 1.00 85.94 130 PRO A C 1
ATOM 956 O O . PRO A 1 130 ? 7.732 5.287 -13.124 1.00 85.94 130 PRO A O 1
ATOM 959 N N . ALA A 1 131 ? 6.865 4.090 -14.825 1.00 86.62 131 ALA A N 1
ATOM 960 C CA . ALA A 1 131 ? 7.251 2.754 -14.348 1.00 86.62 131 ALA A CA 1
ATOM 961 C C . ALA A 1 131 ? 6.563 2.269 -13.052 1.00 86.62 131 ALA A C 1
ATOM 963 O O . ALA A 1 131 ? 6.989 1.267 -12.479 1.00 86.62 131 ALA A O 1
ATOM 964 N N . ALA A 1 132 ? 5.500 2.934 -12.597 1.00 89.62 132 ALA A N 1
ATOM 965 C CA . ALA A 1 132 ? 4.584 2.373 -11.610 1.00 89.62 132 ALA A CA 1
ATOM 966 C C . ALA A 1 132 ? 3.550 1.448 -12.276 1.00 89.62 132 ALA A C 1
ATOM 968 O O . ALA A 1 132 ? 3.159 1.646 -13.429 1.00 89.62 132 ALA A O 1
ATOM 969 N N . VAL A 1 133 ? 3.092 0.441 -11.535 1.0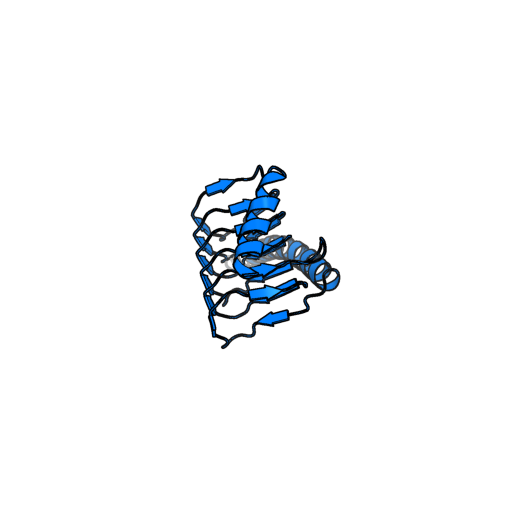0 91.56 133 VAL A N 1
ATOM 970 C CA . VAL A 1 133 ? 2.080 -0.522 -11.981 1.00 91.56 133 VAL A CA 1
ATOM 971 C C . VAL A 1 133 ? 0.909 -0.484 -11.008 1.00 91.56 133 VAL A C 1
ATOM 973 O O . VAL A 1 133 ? 1.074 -0.767 -9.828 1.00 91.56 133 VAL A O 1
ATOM 976 N N . LEU A 1 134 ? -0.283 -0.176 -11.511 1.00 92.12 134 LEU A N 1
ATOM 977 C CA . LEU A 1 134 ? -1.540 -0.307 -10.778 1.00 92.12 134 LEU A CA 1
ATOM 978 C C . LEU A 1 134 ? -2.407 -1.329 -11.516 1.00 92.12 134 LEU A C 1
ATOM 980 O O . LEU A 1 134 ? -2.697 -1.157 -12.700 1.00 92.12 134 LEU A O 1
ATOM 984 N N . ARG A 1 135 ? -2.787 -2.404 -10.826 1.00 93.75 135 ARG A N 1
ATOM 985 C CA . ARG A 1 135 ? -3.688 -3.459 -11.297 1.00 93.75 135 ARG A CA 1
ATOM 986 C C . ARG A 1 135 ? -4.907 -3.482 -10.387 1.00 93.75 135 ARG A C 1
ATOM 988 O O . ARG A 1 135 ? -4.805 -3.897 -9.243 1.00 93.75 135 ARG A O 1
ATOM 995 N N . GLY A 1 136 ? -6.042 -3.026 -10.898 1.00 90.69 136 GLY A N 1
ATOM 996 C CA . GLY A 1 136 ? -7.286 -2.942 -10.137 1.00 90.69 136 GLY A CA 1
ATOM 997 C C . GLY A 1 136 ? -8.121 -1.749 -10.573 1.00 90.69 136 GLY A C 1
ATOM 998 O O . GLY A 1 136 ? -7.797 -1.083 -11.562 1.00 90.69 136 GLY A O 1
ATOM 999 N N . ASN A 1 137 ? -9.202 -1.486 -9.845 1.00 90.25 137 ASN A N 1
ATOM 1000 C CA . ASN A 1 137 ? -10.045 -0.329 -10.099 1.00 90.25 137 ASN A CA 1
ATOM 1001 C C . ASN A 1 137 ? -9.568 0.872 -9.290 1.00 90.25 137 ASN A C 1
ATOM 1003 O O . ASN A 1 137 ? -9.301 0.765 -8.095 1.00 90.25 137 ASN A O 1
ATOM 1007 N N . THR A 1 138 ? -9.540 2.037 -9.929 1.00 89.31 138 THR A N 1
ATOM 1008 C CA . THR A 1 138 ? -9.285 3.308 -9.248 1.00 89.31 138 THR A CA 1
ATOM 1009 C C . THR A 1 138 ? -10.586 4.085 -9.143 1.00 89.31 138 THR A C 1
ATOM 1011 O O . THR A 1 138 ? -11.168 4.469 -10.157 1.00 89.31 138 THR A O 1
ATOM 1014 N N . ILE A 1 139 ? -11.043 4.322 -7.917 1.00 86.38 139 ILE A N 1
ATOM 1015 C CA . ILE A 1 139 ? -12.256 5.078 -7.618 1.00 86.38 139 ILE A CA 1
ATOM 1016 C C . ILE A 1 139 ? -11.841 6.395 -6.976 1.00 86.38 139 ILE A C 1
ATOM 1018 O O . ILE A 1 139 ? -11.432 6.447 -5.815 1.00 86.38 139 ILE A O 1
ATOM 1022 N N . THR A 1 140 ? -11.942 7.463 -7.768 1.00 77.12 140 THR A N 1
ATOM 1023 C CA . THR A 1 140 ? -11.444 8.791 -7.390 1.00 77.12 140 THR A CA 1
ATOM 1024 C C . THR A 1 140 ? -12.475 9.659 -6.670 1.00 77.12 140 THR A C 1
ATOM 1026 O O . THR A 1 140 ? -12.166 10.651 -6.013 1.00 77.12 140 THR A O 1
ATOM 1029 N N . THR A 1 141 ? -13.744 9.280 -6.782 1.00 61.69 141 THR A N 1
ATOM 1030 C CA . THR A 1 141 ? -14.826 9.862 -6.002 1.00 61.69 141 THR A CA 1
ATOM 1031 C C . THR A 1 141 ? -14.851 9.124 -4.674 1.00 61.69 141 THR A C 1
ATOM 1033 O O . THR A 1 141 ? -15.463 8.064 -4.578 1.00 61.69 141 THR A O 1
ATOM 1036 N N . ILE A 1 142 ? -14.173 9.648 -3.653 1.00 57.41 142 ILE A N 1
ATOM 1037 C CA . ILE A 1 142 ? -14.458 9.239 -2.274 1.00 57.41 142 ILE A CA 1
ATOM 1038 C C . ILE A 1 142 ? -15.469 10.212 -1.668 1.00 57.41 142 ILE A C 1
ATOM 1040 O O . ILE A 1 142 ? -15.090 11.258 -1.137 1.00 57.41 142 ILE A O 1
ATOM 1044 N N . PRO A 1 143 ? -16.774 9.904 -1.755 1.00 46.97 143 PRO A N 1
ATOM 1045 C CA . PRO A 1 143 ? -17.757 10.597 -0.948 1.00 46.97 143 PRO A CA 1
ATOM 1046 C C . PRO A 1 143 ? -17.470 10.336 0.543 1.00 46.97 143 PRO A C 1
ATOM 1048 O O . PRO A 1 143 ? -16.883 9.316 0.911 1.00 46.97 143 PRO A O 1
ATOM 1051 N N . LEU A 1 144 ? -17.866 11.275 1.415 1.00 48.28 144 LEU A N 1
ATOM 1052 C CA . LEU A 1 144 ? -17.612 11.280 2.876 1.00 48.28 144 LEU A CA 1
ATOM 1053 C C . LEU A 1 144 ? -17.957 9.955 3.592 1.00 48.28 144 LEU A C 1
ATOM 1055 O O . LEU A 1 144 ? -17.443 9.664 4.666 1.00 48.28 144 LEU A O 1
ATOM 1059 N N . GLU A 1 145 ? -18.796 9.143 2.971 1.00 48.94 145 GLU A N 1
ATOM 1060 C CA . GLU A 1 145 ? -19.256 7.808 3.352 1.00 48.94 145 GLU A CA 1
ATOM 1061 C C . GLU A 1 145 ? -18.151 6.730 3.303 1.00 48.94 145 GLU A C 1
ATOM 1063 O O . GLU A 1 145 ? -18.190 5.788 4.092 1.00 48.94 145 GLU A O 1
ATOM 1068 N N . TYR A 1 146 ? -17.088 6.880 2.502 1.00 52.72 146 TYR A N 1
ATOM 1069 C CA . TYR A 1 146 ? -15.964 5.927 2.516 1.00 52.72 146 TYR A CA 1
ATOM 1070 C C . TYR A 1 146 ? -15.066 6.055 3.759 1.00 52.72 146 TYR A C 1
ATOM 1072 O O . TYR A 1 146 ? -14.487 5.061 4.207 1.00 52.72 146 TYR A O 1
ATOM 1080 N N . ARG A 1 147 ? -15.056 7.227 4.416 1.00 52.91 147 ARG A N 1
ATOM 1081 C CA . ARG A 1 147 ? -14.484 7.377 5.770 1.00 52.91 147 ARG A CA 1
ATOM 1082 C C . ARG A 1 147 ? -15.185 6.478 6.789 1.00 52.91 147 ARG A C 1
ATOM 1084 O O . ARG A 1 147 ? -14.552 6.038 7.742 1.00 52.91 147 ARG A O 1
ATOM 1091 N N . ALA A 1 148 ? -16.466 6.164 6.583 1.00 49.31 148 ALA A N 1
ATOM 1092 C CA . ALA A 1 148 ? -17.204 5.259 7.458 1.00 49.31 148 ALA A CA 1
ATOM 1093 C C . ALA A 1 148 ? -16.777 3.792 7.277 1.00 49.31 148 ALA A C 1
ATOM 1095 O O . ALA A 1 148 ? -16.824 3.034 8.238 1.00 49.31 148 ALA A O 1
ATOM 1096 N N . ARG A 1 149 ? -16.301 3.395 6.086 1.00 51.53 149 ARG A N 1
ATOM 1097 C CA . ARG A 1 149 ? -15.753 2.050 5.820 1.00 51.53 149 ARG A CA 1
ATOM 1098 C C . ARG A 1 149 ? -14.361 1.863 6.419 1.00 51.53 149 ARG A C 1
ATOM 1100 O O . ARG A 1 149 ? -14.105 0.830 7.027 1.00 51.53 149 ARG A O 1
ATOM 1107 N N . ALA A 1 150 ? -13.512 2.889 6.344 1.00 53.34 150 ALA A N 1
ATOM 1108 C CA . ALA A 1 150 ? -12.293 2.969 7.150 1.00 53.34 150 ALA A CA 1
ATOM 1109 C C . ALA A 1 150 ? -12.621 2.848 8.650 1.00 53.34 150 ALA A C 1
ATOM 1111 O O . ALA A 1 150 ? -12.011 2.047 9.356 1.00 53.34 150 ALA A O 1
ATOM 1112 N N . ALA A 1 151 ? -13.655 3.558 9.117 1.00 54.81 151 ALA A N 1
ATOM 1113 C CA . ALA A 1 151 ? -14.151 3.447 10.488 1.00 54.81 151 ALA A CA 1
ATOM 1114 C C . ALA A 1 151 ? -14.725 2.052 10.830 1.00 54.81 151 ALA A C 1
ATOM 1116 O O . ALA A 1 151 ? 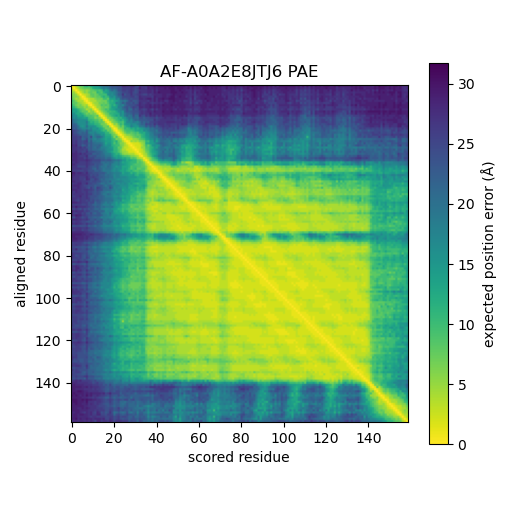-14.719 1.663 11.995 1.00 54.81 151 ALA A O 1
ATOM 1117 N N . ASP A 1 152 ? -15.202 1.283 9.848 1.00 57.25 152 ASP A N 1
ATOM 1118 C CA . ASP A 1 152 ? -15.731 -0.073 10.046 1.00 57.25 152 ASP A CA 1
ATOM 1119 C C . ASP A 1 152 ? -14.610 -1.121 10.154 1.00 57.25 152 ASP A C 1
ATOM 1121 O O . ASP A 1 152 ? -14.646 -1.985 11.032 1.00 57.25 152 ASP A O 1
ATOM 1125 N N . VAL A 1 153 ? -13.547 -0.982 9.348 1.00 56.66 153 VAL A N 1
ATOM 1126 C CA . VAL A 1 153 ? -12.280 -1.718 9.538 1.00 56.66 153 VAL A CA 1
ATOM 1127 C C . VAL A 1 153 ? -11.702 -1.405 10.922 1.00 56.66 153 VAL A C 1
ATOM 1129 O O . VAL A 1 153 ? -11.344 -2.305 11.679 1.00 56.66 153 VAL A O 1
ATOM 1132 N N . LEU A 1 154 ? -11.726 -0.132 11.318 1.00 53.84 154 LEU A N 1
ATOM 1133 C CA . LEU A 1 154 ? -11.337 0.310 12.655 1.00 53.84 154 LEU A CA 1
ATOM 1134 C C . LEU A 1 154 ? -12.202 -0.289 13.768 1.00 53.84 154 LEU A C 1
ATOM 1136 O O . LEU A 1 154 ? -11.664 -0.692 14.800 1.00 53.84 154 LEU A O 1
ATOM 1140 N N . LYS A 1 155 ? -13.519 -0.407 13.574 1.00 55.41 155 LYS A N 1
ATOM 1141 C CA . LYS A 1 155 ? -14.417 -1.062 14.538 1.00 55.41 155 LYS A CA 1
ATOM 1142 C C . LYS A 1 155 ? -14.144 -2.556 14.668 1.00 55.41 155 LYS A C 1
ATOM 1144 O O . LYS A 1 155 ? -14.150 -3.053 15.791 1.00 55.41 155 LYS A O 1
ATOM 1149 N N . LYS A 1 156 ? -13.868 -3.261 13.565 1.00 54.38 156 LYS A N 1
ATOM 1150 C CA . LYS A 1 156 ? -13.500 -4.689 13.599 1.00 54.38 156 LYS A CA 1
ATOM 1151 C C . LYS A 1 156 ? -12.225 -4.952 14.396 1.00 54.38 156 LYS A C 1
ATOM 1153 O O . LYS A 1 156 ? -12.152 -5.962 15.077 1.00 54.38 156 LYS A O 1
ATOM 1158 N N . LEU A 1 157 ? -11.277 -4.020 14.365 1.00 52.66 157 LEU A N 1
ATOM 1159 C CA . LEU A 1 157 ? -10.023 -4.100 15.118 1.00 52.66 157 LEU A CA 1
ATOM 1160 C C . LEU A 1 157 ? -10.152 -3.748 16.607 1.00 52.66 157 LEU A C 1
ATOM 1162 O O . LEU A 1 157 ? -9.182 -3.875 17.346 1.00 52.66 157 LEU A O 1
ATOM 1166 N N . THR A 1 158 ? -11.316 -3.267 17.051 1.00 46.69 158 THR A N 1
ATOM 1167 C CA . THR A 1 158 ? -11.542 -2.831 18.442 1.00 46.69 158 THR A CA 1
ATOM 1168 C C . THR A 1 158 ? -12.419 -3.820 19.224 1.00 46.69 158 THR A C 1
ATOM 1170 O O . THR A 1 158 ? -12.987 -3.449 20.250 1.00 46.69 158 THR A O 1
ATOM 1173 N N . ARG A 1 159 ? -12.578 -5.061 18.742 1.00 43.53 159 ARG A N 1
ATOM 1174 C CA . ARG A 1 159 ? -13.437 -6.070 19.371 1.00 43.53 159 ARG A CA 1
ATOM 1175 C C . ARG A 1 159 ? -12.706 -7.370 19.662 1.00 43.53 159 ARG A C 1
ATOM 1177 O O . ARG A 1 159 ? -11.927 -7.805 18.792 1.00 43.53 159 ARG A O 1
#

Solvent-accessible surface area (backbone atoms only — not comparable to full-atom values): 8001 Å² total; per-residue (Å²): 145,78,72,68,72,65,54,56,64,56,54,58,57,55,56,58,60,52,55,63,52,51,60,54,51,52,56,51,52,47,47,43,69,75,12,56,61,72,44,72,44,52,67,89,45,77,48,73,54,72,46,77,36,59,38,6,37,38,33,37,20,42,37,42,34,41,38,37,36,66,36,62,92,52,19,37,40,37,32,34,67,78,12,36,38,39,36,41,38,37,28,46,26,37,37,30,26,11,41,36,41,36,37,38,41,28,50,32,36,37,32,32,59,62,8,35,37,43,32,39,37,39,18,62,38,79,47,75,36,76,72,37,44,80,45,66,54,77,40,50,81,62,56,82,67,53,59,54,53,54,49,46,58,51,50,63,74,72,110

Nearest PDB structures (foldseek):
  6rib-assembly1_A  TM=9.547E-01  e=4.523E-03  Thermus thermophilus HB8
  2n3d-assembly1_A  TM=7.966E-01  e=2.280E-01  Caulobacter vibrioides CB15
  1k8f-assembly2_D  TM=3.317E-01  e=5.419E+00  Homo sapiens

Radius of gyration: 17.95 Å; Cα contacts (8 Å, |Δi|>4): 368; chains: 1; bounding box: 55×29×55 Å

Sequence (159 aa):
MAREESMWLKSLKKTSEQKSTDVVYSSVWEAIKAGSLGSVLSAGSLSKGDYRCTTGIKIDSRHFGDLVVEGAKNAVCWLSPASVVSGHIVAPAVYVEGSVSGNIYADRVVIKPGGVVDGDVFAVEVLCSPAAVLRGNTITTIPLEYRARAADVLKKLTR

Foldseek 3Di:
DPPVVVVVVVVVVVVPVVVVVVVVVVVVVVLCVVFPQPEEADDPDEAEEEAEAQGAYEYLYEYHYEYAHNYDLSHEHEYAQNYEYEHEYHDQEYEFNHEYAEEYHYQYYEYEANGEYHYEYEYLYYHYYPNYYYHYHYHNDDDPCVVVVSVVVVVVVVD

Secondary structure (DSSP, 8-state):
--SSHHHHHHHHHHHHHHHHHHHHHHHHHHHHHHTTEEEEE-TT-EEES-EEESSEEEE-SEEES-EEE---TT-EEEE-TT-EEES-EEEEEEEESSEEES-EEEEEEEEPTT-EEES-EEEEEEEE-TT-EEES-EE----TTHHHHHHHHHHHTT-

pLDDT: mean 72.84, std 19.39, range [30.12, 94.81]

Mean predicted aligned error: 12.5 Å